Protein AF-A0A7C2EK58-F1 (afdb_monomer_lite)

Foldseek 3Di:
DDDDDDDDDDPPDPPDDDDDDDDPVVVVVLVVVCVVVVHDSVVVVVLCVVCVVVPNNPPPPCDPCNVCVVVVPVDDDDDPCCVVCVVVVVVVVVVVVD

pLDDT: mean 80.43, std 18.01, range [37.06, 97.75]

Radius of gyration: 25.37 Å; chains: 1; bounding box: 85×22×55 Å

Structure (mmCIF, N/CA/C/O backbone):
data_AF-A0A7C2EK58-F1
#
_entry.id   AF-A0A7C2EK58-F1
#
loop_
_atom_site.group_PDB
_atom_site.id
_atom_site.type_symbol
_atom_site.label_atom_id
_atom_site.label_alt_id
_atom_site.label_comp_id
_atom_site.label_asym_id
_atom_site.label_entity_id
_atom_site.label_seq_id
_atom_site.pdbx_PDB_ins_code
_atom_site.Cartn_x
_atom_site.Cartn_y
_atom_site.Cartn_z
_atom_site.occupancy
_atom_site.B_iso_or_equiv
_atom_site.auth_seq_id
_atom_site.auth_comp_id
_atom_site.auth_asym_id
_atom_site.auth_atom_id
_atom_site.pdbx_PDB_model_num
ATOM 1 N N . MET A 1 1 ? -54.894 -8.590 5.892 1.00 37.06 1 MET A N 1
ATOM 2 C CA . MET A 1 1 ? -54.750 -9.203 4.550 1.00 37.06 1 MET A CA 1
ATOM 3 C C . MET A 1 1 ? -53.752 -8.373 3.754 1.00 37.06 1 MET A C 1
ATOM 5 O O . MET A 1 1 ? -53.664 -7.180 3.992 1.00 37.06 1 MET A O 1
ATOM 9 N N . ARG A 1 2 ? -52.934 -9.049 2.942 1.00 43.94 2 ARG A N 1
ATOM 10 C CA . ARG A 1 2 ? -51.689 -8.590 2.301 1.00 43.94 2 ARG A CA 1
ATOM 11 C C . ARG A 1 2 ? -51.800 -7.286 1.499 1.00 43.94 2 ARG A C 1
ATOM 13 O O . ARG A 1 2 ? -52.706 -7.176 0.687 1.00 43.94 2 ARG A O 1
ATOM 20 N N . SER A 1 3 ? -50.746 -6.473 1.598 1.00 41.81 3 SER A N 1
ATOM 21 C CA . SER A 1 3 ? -50.158 -5.749 0.462 1.00 41.81 3 SER A CA 1
ATOM 22 C C . SER A 1 3 ? -48.624 -5.840 0.554 1.00 41.81 3 SER A C 1
ATOM 24 O O . SER A 1 3 ? -48.061 -5.373 1.544 1.00 41.81 3 SER A O 1
ATOM 26 N N . PRO A 1 4 ? -47.951 -6.490 -0.413 1.00 59.00 4 PRO A N 1
ATOM 27 C CA . PRO A 1 4 ? -46.511 -6.424 -0.633 1.00 59.00 4 PRO A CA 1
ATOM 28 C C . PRO A 1 4 ? -46.178 -5.304 -1.633 1.00 59.00 4 PRO A C 1
ATOM 30 O O . PRO A 1 4 ? -46.971 -5.017 -2.527 1.00 59.00 4 PRO A O 1
ATOM 33 N N . GLY A 1 5 ? -44.995 -4.705 -1.511 1.00 43.22 5 GLY A N 1
ATOM 34 C CA . GLY A 1 5 ? -44.535 -3.661 -2.426 1.00 43.22 5 GLY A CA 1
ATOM 35 C C . GLY A 1 5 ? -43.125 -3.191 -2.096 1.00 43.22 5 GLY A C 1
ATOM 36 O O . GLY A 1 5 ? -42.947 -2.122 -1.530 1.00 43.22 5 GLY A O 1
ATOM 37 N N . LEU A 1 6 ? -42.155 -4.047 -2.427 1.00 51.75 6 LEU A N 1
ATOM 38 C CA . LEU A 1 6 ? -40.777 -3.702 -2.805 1.00 51.75 6 LEU A CA 1
ATOM 39 C C . LEU A 1 6 ? -40.853 -2.499 -3.779 1.00 51.75 6 LEU A C 1
ATOM 41 O O . LEU A 1 6 ? -41.713 -2.516 -4.653 1.00 51.75 6 LEU A O 1
ATOM 45 N N . THR A 1 7 ? -40.099 -1.415 -3.647 1.00 52.81 7 THR A N 1
ATOM 46 C CA . THR A 1 7 ? -38.656 -1.315 -3.897 1.00 52.81 7 THR A CA 1
ATOM 47 C C . THR A 1 7 ? -38.212 0.123 -3.631 1.00 52.81 7 THR A C 1
ATOM 49 O O . THR A 1 7 ? -38.965 1.046 -3.925 1.00 52.81 7 THR A O 1
ATOM 52 N N . ASP A 1 8 ? -36.940 0.237 -3.257 1.00 49.75 8 ASP A N 1
ATOM 53 C CA . ASP A 1 8 ? -36.059 1.379 -3.523 1.00 49.75 8 ASP A CA 1
ATOM 54 C C . ASP A 1 8 ? -36.199 2.575 -2.580 1.00 49.75 8 ASP A C 1
ATOM 56 O O . ASP A 1 8 ? -37.022 3.445 -2.801 1.00 49.75 8 ASP A O 1
ATOM 60 N N . ASP A 1 9 ? -35.403 2.555 -1.506 1.00 44.03 9 ASP A N 1
ATOM 61 C CA . ASP A 1 9 ? -34.868 3.735 -0.810 1.00 44.03 9 ASP A CA 1
ATOM 62 C C . ASP A 1 9 ? -34.001 3.237 0.360 1.00 44.03 9 ASP A C 1
ATOM 64 O O . ASP A 1 9 ? -34.489 3.021 1.472 1.00 44.03 9 ASP A O 1
ATOM 68 N N . GLY A 1 10 ? -32.705 2.980 0.138 1.00 43.44 10 GLY A N 1
ATOM 69 C CA . GLY A 1 10 ? -31.845 2.664 1.286 1.00 43.44 10 GLY A CA 1
ATOM 70 C C . GLY A 1 10 ? -30.463 2.074 1.057 1.00 43.44 10 GLY A C 1
ATOM 71 O O . GLY A 1 10 ? -29.798 1.783 2.046 1.00 43.44 10 GLY A O 1
ATOM 72 N N . GLU A 1 11 ? -29.965 1.933 -0.173 1.00 40.97 11 GLU A N 1
ATOM 73 C CA . GLU A 1 11 ? -28.552 1.571 -0.401 1.00 40.97 11 GLU A CA 1
ATOM 74 C C . GLU A 1 11 ? -27.611 2.782 -0.205 1.00 40.97 11 GLU A C 1
ATOM 76 O O . GLU A 1 11 ? -26.601 2.970 -0.879 1.00 40.97 11 GLU A O 1
ATOM 81 N N . ALA A 1 12 ? -27.940 3.639 0.762 1.00 47.38 12 ALA A N 1
ATOM 82 C CA . ALA A 1 12 ? -27.021 4.618 1.298 1.00 47.38 12 ALA A CA 1
ATOM 83 C C . ALA A 1 12 ? -25.992 3.873 2.157 1.00 47.38 12 ALA A C 1
ATOM 85 O O . ALA A 1 12 ? -26.267 3.538 3.303 1.00 47.38 12 ALA A O 1
ATOM 86 N N . SER A 1 13 ? -24.806 3.613 1.597 1.00 50.62 13 SER A N 1
ATOM 87 C CA . SER A 1 13 ? -23.530 3.556 2.329 1.00 50.62 13 SER A CA 1
ATOM 88 C C . SER A 1 13 ? -23.630 2.987 3.760 1.00 50.62 13 SER A C 1
ATOM 90 O O . SER A 1 13 ? -23.416 3.704 4.744 1.00 50.62 13 SER A O 1
ATOM 92 N N . MET A 1 14 ? -23.932 1.698 3.916 1.00 56.84 14 MET A N 1
ATOM 93 C CA . MET A 1 14 ? -23.881 1.069 5.238 1.00 56.84 14 MET A CA 1
ATOM 94 C C . MET A 1 14 ? -22.418 0.836 5.621 1.00 56.84 14 MET A C 1
ATOM 96 O O . MET A 1 14 ? -21.831 -0.207 5.337 1.00 56.84 14 MET A O 1
ATOM 100 N N . ALA A 1 15 ? -21.808 1.833 6.263 1.00 70.38 15 ALA A N 1
ATOM 101 C CA . ALA A 1 15 ? -20.513 1.673 6.906 1.00 70.38 15 ALA A CA 1
ATOM 102 C C . ALA A 1 15 ? -20.663 0.661 8.055 1.00 70.38 15 ALA A C 1
ATOM 104 O O . ALA A 1 15 ? -21.142 0.991 9.139 1.00 70.38 15 ALA A O 1
ATOM 105 N N . ALA A 1 16 ? -20.280 -0.592 7.808 1.00 85.00 16 ALA A N 1
ATOM 106 C CA . ALA A 1 16 ? -20.289 -1.631 8.826 1.00 85.00 16 ALA A CA 1
ATOM 107 C C . ALA A 1 16 ? -19.158 -1.392 9.840 1.00 85.00 16 ALA A C 1
ATOM 109 O O . ALA A 1 16 ? -18.002 -1.168 9.471 1.00 85.00 16 ALA A O 1
ATOM 110 N N . GLN A 1 17 ? -19.483 -1.457 11.133 1.00 89.12 17 GLN A N 1
ATOM 111 C CA . GLN A 1 17 ? -18.502 -1.347 12.209 1.00 89.12 17 GLN A CA 1
ATOM 112 C C . GLN A 1 17 ? -18.077 -2.737 12.684 1.00 89.12 17 GLN A C 1
ATOM 114 O O . GLN A 1 17 ? -18.908 -3.570 13.036 1.00 89.12 17 GLN A O 1
ATOM 119 N N . ILE A 1 18 ? -16.764 -2.959 12.753 1.00 89.00 18 ILE A N 1
ATOM 120 C CA . ILE A 1 18 ? -16.170 -4.192 13.273 1.00 89.00 18 ILE A CA 1
ATOM 121 C C . ILE A 1 18 ? -15.303 -3.839 14.485 1.00 89.00 18 ILE A C 1
ATOM 123 O O . ILE A 1 18 ? -14.459 -2.945 14.417 1.00 89.00 18 ILE A O 1
ATOM 127 N N . SER A 1 19 ? -15.496 -4.561 15.590 1.00 92.19 19 SER A N 1
ATOM 128 C CA . SER A 1 19 ? -14.679 -4.451 16.803 1.00 92.19 19 SER A CA 1
ATOM 129 C C . SER A 1 19 ? -13.774 -5.675 16.926 1.00 92.19 19 SER A C 1
ATOM 131 O O . SER A 1 19 ? -14.257 -6.802 16.995 1.00 92.19 19 SER A O 1
ATOM 133 N N . LEU A 1 20 ? -12.459 -5.459 16.972 1.00 90.19 20 LEU A N 1
ATOM 134 C CA . LEU A 1 20 ? -11.451 -6.521 17.005 1.00 90.19 20 LEU A CA 1
ATOM 135 C C . LEU A 1 20 ? -10.660 -6.451 18.311 1.00 90.19 20 LEU A C 1
ATOM 137 O O . LEU A 1 20 ? -10.138 -5.395 18.672 1.00 90.19 20 LEU A O 1
ATOM 141 N N . ARG A 1 21 ? -10.520 -7.585 19.003 1.00 94.94 21 ARG A N 1
ATOM 142 C CA . ARG A 1 21 ? -9.560 -7.711 20.106 1.00 94.94 21 ARG A CA 1
ATOM 143 C C . ARG A 1 21 ? -8.199 -8.070 19.525 1.00 94.94 21 ARG A C 1
ATOM 145 O O . ARG A 1 21 ? -8.061 -9.092 18.862 1.00 94.94 21 ARG A O 1
ATOM 152 N N . LEU A 1 22 ? -7.203 -7.227 19.779 1.00 94.88 22 LEU A N 1
ATOM 153 C CA . LEU A 1 22 ? -5.833 -7.442 19.321 1.00 94.88 22 LEU A CA 1
ATOM 154 C C . LEU A 1 22 ? -4.946 -7.834 20.507 1.00 94.88 22 LEU A C 1
ATOM 156 O O . LEU A 1 22 ? -5.027 -7.184 21.549 1.00 94.88 22 LEU A O 1
ATOM 160 N N . PRO A 1 23 ? -4.068 -8.841 20.357 1.00 97.69 23 PRO A N 1
ATOM 161 C CA . PRO A 1 23 ? -2.995 -9.072 21.313 1.00 97.69 23 PRO A CA 1
ATOM 162 C C . PRO A 1 23 ? -2.104 -7.829 21.439 1.00 97.69 23 PRO A C 1
ATOM 164 O O . PR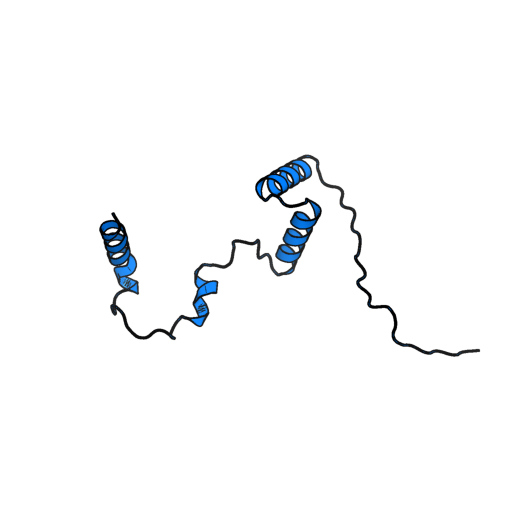O A 1 23 ? -1.787 -7.187 20.432 1.00 97.69 23 PRO A O 1
ATOM 167 N N . GLU A 1 24 ? -1.639 -7.528 22.652 1.00 97.06 24 GLU A N 1
ATOM 168 C CA . GLU A 1 24 ? -0.807 -6.348 22.942 1.00 97.06 24 GLU A CA 1
ATOM 169 C C . GLU A 1 24 ? 0.408 -6.195 21.996 1.00 97.06 24 GLU A C 1
ATOM 171 O O . GLU A 1 24 ? 0.631 -5.097 21.469 1.00 97.06 24 GLU A O 1
ATOM 176 N N . PRO A 1 25 ? 1.158 -7.270 21.655 1.00 97.44 25 PRO A N 1
ATOM 177 C CA . PRO A 1 25 ? 2.276 -7.157 20.718 1.00 97.44 25 PRO A CA 1
ATOM 178 C C . PRO A 1 25 ? 1.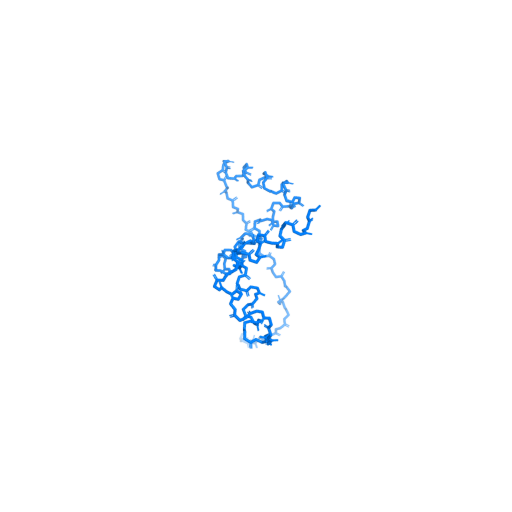854 -6.687 19.319 1.00 97.44 25 PRO A C 1
ATOM 180 O O . PRO A 1 25 ? 2.587 -5.945 18.659 1.00 97.44 25 PRO A O 1
ATOM 183 N N . LEU A 1 26 ? 0.669 -7.097 18.857 1.00 96.00 26 LEU A N 1
ATOM 184 C CA . LEU A 1 26 ? 0.148 -6.726 17.544 1.00 96.00 26 LEU A CA 1
ATOM 185 C C . LEU A 1 26 ? -0.328 -5.271 17.532 1.00 96.00 26 LEU A C 1
ATOM 187 O O . LEU A 1 26 ? -0.024 -4.538 16.590 1.00 96.00 26 LEU A O 1
ATOM 191 N N . LEU A 1 27 ? -0.993 -4.825 18.602 1.00 96.50 27 LEU A N 1
ATOM 192 C CA . LEU A 1 27 ? -1.400 -3.429 18.760 1.00 96.50 27 LEU A CA 1
ATOM 193 C C . LEU A 1 27 ? -0.187 -2.487 18.750 1.00 96.50 27 LEU A C 1
ATOM 195 O O . LEU A 1 27 ? -0.202 -1.455 18.073 1.00 96.50 27 LEU A O 1
ATOM 199 N N . LYS A 1 28 ? 0.899 -2.863 19.439 1.00 97.75 28 LYS A N 1
ATOM 200 C CA . LYS A 1 28 ? 2.151 -2.094 19.447 1.00 97.75 28 LYS A CA 1
ATOM 201 C C . LYS A 1 28 ? 2.740 -1.944 18.042 1.00 97.75 28 LYS A C 1
ATOM 203 O O . LYS A 1 28 ? 3.084 -0.829 17.646 1.00 97.75 28 LYS A O 1
ATOM 208 N N . ARG A 1 29 ? 2.808 -3.038 17.274 1.00 97.12 29 ARG A N 1
ATOM 209 C CA . ARG A 1 29 ? 3.294 -3.025 15.882 1.00 97.12 29 ARG A CA 1
ATOM 210 C C . ARG A 1 29 ? 2.410 -2.171 14.973 1.00 97.12 29 ARG A C 1
ATOM 212 O O . ARG A 1 29 ? 2.934 -1.364 14.210 1.00 97.12 29 ARG A O 1
ATOM 219 N N . LEU A 1 30 ? 1.086 -2.288 15.099 1.00 96.00 30 LEU A N 1
ATOM 220 C CA . LEU A 1 30 ? 0.134 -1.476 14.338 1.00 96.00 30 LEU A CA 1
ATOM 221 C C . LEU A 1 30 ? 0.347 0.023 14.591 1.00 96.00 30 LEU A C 1
ATOM 223 O O . LEU A 1 30 ? 0.402 0.812 13.650 1.00 96.00 30 LEU A O 1
ATOM 227 N N . ASN A 1 31 ? 0.518 0.419 15.856 1.00 96.69 31 ASN A N 1
ATOM 228 C CA . ASN A 1 31 ? 0.754 1.814 16.230 1.00 96.69 31 ASN A CA 1
ATOM 229 C C . ASN A 1 31 ? 2.072 2.358 15.657 1.00 96.69 31 ASN A C 1
ATOM 231 O O . ASN A 1 31 ? 2.125 3.510 15.226 1.00 96.69 31 ASN A O 1
ATOM 235 N N . GLN A 1 32 ? 3.134 1.548 15.655 1.00 97.44 32 GLN A N 1
ATOM 236 C CA . GLN A 1 32 ? 4.432 1.930 15.092 1.00 97.44 32 GLN A CA 1
ATOM 237 C C . GLN A 1 32 ? 4.348 2.146 13.578 1.00 97.44 32 GLN A C 1
ATOM 239 O O . GLN A 1 32 ? 4.785 3.187 13.088 1.00 97.44 32 GLN A O 1
ATOM 244 N N . GLU A 1 33 ? 3.735 1.214 12.847 1.00 96.25 33 GLU A N 1
ATOM 245 C CA . GLU A 1 33 ? 3.568 1.330 11.394 1.00 96.25 33 GLU A CA 1
ATOM 246 C C . GLU A 1 33 ? 2.658 2.501 11.007 1.00 96.25 33 GLU A C 1
ATOM 248 O O . GLU A 1 33 ? 2.991 3.264 10.100 1.00 96.25 33 GLU A O 1
ATOM 253 N N . ALA A 1 34 ? 1.562 2.714 11.741 1.00 95.81 34 ALA A N 1
ATOM 254 C CA . ALA A 1 34 ? 0.676 3.857 11.536 1.00 95.81 34 ALA A CA 1
ATOM 255 C C . ALA A 1 34 ? 1.429 5.191 11.686 1.00 95.81 34 ALA A C 1
ATOM 257 O O . ALA A 1 34 ? 1.321 6.066 10.827 1.00 95.81 34 ALA A O 1
ATOM 258 N N . ARG A 1 35 ? 2.269 5.326 12.725 1.00 96.00 35 ARG A N 1
ATOM 259 C CA . ARG A 1 35 ? 3.119 6.514 12.928 1.00 96.00 35 ARG A CA 1
ATOM 260 C C . ARG A 1 35 ? 4.142 6.684 11.811 1.00 96.00 35 ARG A C 1
ATOM 262 O O . ARG A 1 35 ? 4.256 7.777 11.264 1.00 96.00 35 ARG A O 1
ATOM 269 N N . ARG A 1 36 ? 4.856 5.613 11.453 1.00 94.56 36 ARG A N 1
ATOM 270 C CA . ARG A 1 36 ? 5.874 5.626 10.392 1.00 94.56 36 ARG A CA 1
ATOM 271 C C . ARG A 1 36 ? 5.293 6.086 9.054 1.00 94.56 36 ARG A C 1
ATOM 273 O O . ARG A 1 36 ? 5.936 6.852 8.345 1.00 94.56 36 ARG A O 1
ATOM 280 N N . ARG A 1 37 ? 4.076 5.642 8.731 1.00 90.75 37 ARG A N 1
ATOM 281 C CA . ARG A 1 37 ? 3.371 5.967 7.481 1.00 90.75 37 ARG A CA 1
ATOM 282 C C . ARG A 1 37 ? 2.515 7.236 7.569 1.00 90.75 37 ARG A C 1
ATOM 284 O O . ARG A 1 37 ? 1.947 7.634 6.562 1.00 90.75 37 ARG A O 1
ATOM 291 N N . ARG A 1 38 ? 2.422 7.866 8.750 1.00 94.50 38 ARG A N 1
ATOM 292 C CA . ARG A 1 38 ? 1.532 9.007 9.046 1.00 94.50 38 ARG A CA 1
ATOM 293 C C . ARG A 1 38 ? 0.058 8.730 8.710 1.00 94.50 38 ARG A C 1
ATOM 295 O O . ARG A 1 38 ? -0.659 9.617 8.260 1.00 94.50 38 ARG A O 1
ATOM 302 N N . LEU A 1 39 ? -0.394 7.501 8.954 1.00 93.38 39 LEU A N 1
ATOM 303 C CA . LEU A 1 39 ? -1.771 7.057 8.728 1.00 93.38 39 LEU A CA 1
ATOM 304 C C . LEU A 1 39 ? -2.512 6.852 10.050 1.00 93.38 39 LEU A C 1
ATOM 306 O O . LEU A 1 39 ? -1.911 6.551 11.084 1.00 93.38 39 LEU A O 1
ATOM 310 N N . ARG A 1 40 ? -3.844 6.961 10.021 1.00 95.94 40 ARG A N 1
ATOM 311 C CA . ARG A 1 40 ? -4.674 6.532 11.153 1.00 95.94 40 ARG A CA 1
ATOM 312 C C . ARG A 1 40 ? -4.688 5.007 11.221 1.00 95.94 40 ARG A C 1
ATOM 314 O O . ARG A 1 40 ? -4.602 4.319 10.208 1.00 95.94 40 ARG A O 1
ATOM 321 N N . ARG A 1 41 ? -4.862 4.469 12.430 1.00 94.25 41 ARG A N 1
ATOM 322 C CA . ARG A 1 41 ? -4.935 3.015 12.663 1.00 94.25 41 ARG A CA 1
ATOM 323 C C . ARG A 1 41 ? -6.050 2.363 11.849 1.00 94.25 41 ARG A C 1
ATOM 325 O O . ARG A 1 41 ? -5.816 1.333 11.238 1.00 94.25 41 ARG A O 1
ATOM 332 N N . SER A 1 42 ? -7.228 2.986 11.813 1.00 93.19 42 SER A N 1
ATOM 333 C CA . SER A 1 42 ? -8.373 2.519 11.024 1.00 93.19 42 SER A CA 1
ATOM 334 C C . SER A 1 42 ? -8.057 2.443 9.535 1.00 93.19 42 SER A C 1
ATOM 336 O O . SER A 1 42 ? -8.447 1.483 8.885 1.00 93.19 42 SER A O 1
ATOM 338 N N . ASP A 1 43 ? -7.323 3.423 9.008 1.00 93.75 43 ASP A N 1
ATOM 339 C CA . ASP A 1 43 ? -6.995 3.478 7.584 1.00 93.75 43 ASP A CA 1
ATOM 340 C C . ASP A 1 43 ? -5.954 2.423 7.228 1.00 93.75 43 ASP A C 1
ATOM 342 O O . ASP A 1 43 ? -6.108 1.725 6.234 1.00 93.75 43 ASP A O 1
ATOM 346 N N . LEU A 1 44 ? -4.952 2.231 8.090 1.00 94.38 44 LEU A N 1
ATOM 347 C CA . LEU A 1 44 ? -3.973 1.162 7.922 1.00 94.38 44 LEU A CA 1
ATOM 348 C C . LEU A 1 44 ? -4.618 -0.230 8.008 1.00 94.38 44 LEU A C 1
ATOM 350 O O . LEU A 1 44 ? -4.283 -1.103 7.214 1.00 94.38 44 LEU A O 1
ATOM 354 N N . VAL A 1 45 ? -5.548 -0.441 8.947 1.00 94.06 45 VAL A N 1
ATOM 355 C CA . VAL A 1 45 ? -6.289 -1.709 9.068 1.00 94.06 45 VAL A CA 1
ATOM 356 C C . VAL A 1 45 ? -7.165 -1.945 7.840 1.00 94.06 45 VAL A C 1
ATOM 358 O O . VAL A 1 45 ? -7.164 -3.055 7.318 1.00 94.06 45 VAL A O 1
ATOM 361 N N . ARG A 1 46 ? -7.867 -0.916 7.351 1.00 91.75 46 ARG A N 1
ATOM 362 C CA . ARG A 1 46 ? -8.704 -1.018 6.150 1.00 91.75 46 ARG A CA 1
ATOM 363 C C . ARG A 1 46 ? -7.875 -1.363 4.914 1.00 91.75 46 ARG A C 1
ATOM 365 O O . ARG A 1 46 ? -8.177 -2.352 4.266 1.00 91.75 46 ARG A O 1
ATOM 372 N N . GLN A 1 47 ? -6.784 -0.636 4.669 1.00 90.94 47 GLN A N 1
ATOM 373 C CA . GLN A 1 47 ? -5.876 -0.912 3.548 1.00 90.94 47 GLN A CA 1
ATOM 374 C C . GLN A 1 47 ? -5.285 -2.322 3.618 1.00 90.94 47 GLN A C 1
ATOM 376 O O . GLN A 1 47 ? -5.161 -2.996 2.602 1.00 90.94 47 GLN A O 1
ATOM 381 N N . ALA A 1 48 ? -4.903 -2.780 4.814 1.00 90.12 48 ALA A N 1
ATOM 382 C CA . ALA A 1 48 ? -4.386 -4.132 4.990 1.00 90.12 48 ALA A CA 1
ATOM 383 C C . ALA A 1 48 ? -5.457 -5.195 4.704 1.00 90.12 48 ALA A C 1
ATOM 385 O O . ALA A 1 48 ? -5.137 -6.233 4.132 1.00 90.12 48 ALA A O 1
ATOM 386 N N . LEU A 1 49 ? -6.709 -4.937 5.094 1.00 91.69 49 LEU A N 1
ATOM 387 C CA . LEU A 1 49 ? -7.830 -5.835 4.841 1.00 91.69 49 LEU A CA 1
ATOM 388 C C . LEU A 1 49 ? -8.181 -5.888 3.349 1.00 91.69 49 LEU A C 1
ATOM 390 O O . LEU A 1 49 ? -8.295 -6.984 2.816 1.00 91.69 49 LEU A O 1
ATOM 394 N N . GLU A 1 50 ? -8.278 -4.737 2.680 1.00 89.50 50 GLU A N 1
ATOM 395 C CA . GLU A 1 50 ? -8.469 -4.634 1.223 1.00 89.50 50 GLU A CA 1
ATOM 396 C C . GLU A 1 50 ? -7.362 -5.398 0.486 1.00 89.50 50 GLU A C 1
ATOM 398 O O . GLU A 1 50 ? -7.638 -6.342 -0.246 1.00 89.50 50 GLU A O 1
ATOM 403 N N . ALA A 1 51 ? -6.095 -5.106 0.798 1.00 84.81 51 ALA A N 1
ATOM 404 C CA . ALA A 1 51 ? -4.944 -5.787 0.208 1.00 84.81 51 ALA A CA 1
ATOM 405 C C . ALA A 1 51 ? -4.952 -7.308 0.427 1.00 84.81 51 ALA A C 1
ATOM 407 O O . ALA A 1 51 ? -4.524 -8.065 -0.445 1.00 84.81 51 ALA A O 1
ATOM 408 N N . PHE A 1 52 ? -5.389 -7.765 1.603 1.00 85.38 52 PHE A N 1
ATOM 409 C CA . PHE A 1 52 ? -5.487 -9.188 1.912 1.00 85.38 52 PHE A CA 1
ATOM 410 C C . PHE A 1 52 ? -6.605 -9.864 1.109 1.00 85.38 52 PHE A C 1
ATOM 412 O O . PHE A 1 52 ? -6.380 -10.935 0.547 1.00 85.38 52 PHE A O 1
ATOM 419 N N . LEU A 1 53 ? -7.779 -9.231 1.029 1.00 84.62 53 LEU A N 1
ATOM 420 C CA . LEU A 1 53 ? -8.949 -9.752 0.319 1.00 84.62 53 LEU A CA 1
ATOM 421 C C . LEU A 1 53 ? -8.782 -9.718 -1.206 1.00 84.62 53 LEU A C 1
ATOM 423 O O . LEU A 1 53 ? -9.201 -10.659 -1.874 1.00 84.62 53 LEU A O 1
ATOM 427 N N . ASP A 1 54 ? -8.069 -8.729 -1.744 1.00 81.06 54 ASP A N 1
ATOM 428 C CA . ASP A 1 54 ? -7.746 -8.603 -3.175 1.00 81.06 54 ASP A CA 1
ATOM 429 C C . ASP A 1 54 ? -6.644 -9.581 -3.644 1.00 81.06 54 ASP A C 1
ATOM 431 O O . ASP A 1 54 ? -6.023 -9.401 -4.695 1.00 81.06 54 ASP A O 1
ATOM 435 N N . GLY A 1 55 ? -6.372 -10.635 -2.866 1.00 67.19 55 GLY A N 1
ATOM 436 C CA . GLY A 1 55 ? -5.406 -11.684 -3.203 1.00 67.19 55 GLY A CA 1
ATOM 437 C C . GLY A 1 55 ? -3.997 -11.462 -2.650 1.00 67.19 55 GLY A C 1
ATOM 438 O O . GLY A 1 55 ? -3.038 -12.027 -3.174 1.00 67.19 55 GLY A O 1
ATOM 439 N N . GLY A 1 56 ? -3.842 -10.660 -1.593 1.00 53.12 56 GLY A N 1
ATOM 440 C CA . GLY A 1 56 ? -2.565 -10.488 -0.895 1.00 53.12 56 GLY A CA 1
ATOM 441 C C . GLY A 1 56 ? -1.617 -9.467 -1.527 1.00 53.12 56 GLY A C 1
ATOM 442 O O . GLY A 1 56 ? -0.413 -9.509 -1.260 1.00 53.12 56 GLY A O 1
ATOM 443 N N . ARG A 1 57 ? -2.129 -8.524 -2.329 1.00 52.88 57 ARG A N 1
ATOM 444 C CA . ARG A 1 57 ? -1.348 -7.388 -2.845 1.00 52.88 57 ARG A CA 1
ATOM 445 C C . ARG A 1 57 ? -1.089 -6.376 -1.733 1.00 52.88 57 ARG A C 1
ATOM 447 O O . ARG A 1 57 ? -1.645 -5.283 -1.704 1.00 52.88 57 ARG A O 1
ATOM 454 N N . ILE A 1 58 ? -0.206 -6.723 -0.797 1.00 51.91 58 ILE A N 1
ATOM 455 C CA . ILE A 1 58 ? 0.402 -5.725 0.084 1.00 51.91 58 ILE A CA 1
ATOM 456 C C . ILE A 1 58 ? 1.071 -4.698 -0.833 1.00 51.91 58 ILE A C 1
ATOM 458 O O . ILE A 1 58 ? 1.955 -5.060 -1.617 1.00 51.91 58 ILE A O 1
ATOM 462 N N . LEU A 1 59 ? 0.619 -3.443 -0.737 1.00 48.59 59 LEU A N 1
ATOM 463 C CA . LEU A 1 59 ? 1.192 -2.260 -1.384 1.00 48.59 59 LEU A CA 1
ATOM 464 C C . LEU A 1 59 ? 2.728 -2.360 -1.363 1.00 48.59 59 LEU A C 1
ATOM 466 O O . LEU A 1 59 ? 3.350 -2.207 -0.309 1.00 48.59 59 LEU A O 1
ATOM 470 N N . GLY A 1 60 ? 3.317 -2.696 -2.517 1.00 52.12 60 GLY A N 1
ATOM 471 C CA . GLY A 1 60 ? 4.745 -3.011 -2.667 1.00 52.12 60 GLY A CA 1
ATOM 472 C C . GLY A 1 60 ? 5.082 -4.314 -3.410 1.00 52.12 60 GLY A C 1
ATOM 473 O O . GLY A 1 60 ? 6.264 -4.582 -3.604 1.00 52.12 60 GLY A O 1
ATOM 474 N N . THR A 1 61 ? 4.095 -5.112 -3.834 1.00 52.31 61 THR A N 1
ATOM 475 C CA . THR A 1 61 ? 4.313 -6.419 -4.498 1.00 52.31 61 THR A CA 1
ATOM 476 C C . THR A 1 61 ? 3.922 -6.487 -5.975 1.00 52.31 61 THR A C 1
ATOM 478 O O . THR A 1 61 ? 3.951 -7.578 -6.541 1.00 52.31 61 THR A O 1
ATOM 481 N N . ASP A 1 62 ? 3.641 -5.366 -6.645 1.00 58.38 62 ASP A N 1
ATOM 482 C CA . ASP A 1 62 ? 3.675 -5.390 -8.110 1.00 58.38 62 ASP A CA 1
ATOM 483 C C . ASP A 1 62 ? 5.125 -5.621 -8.518 1.00 58.38 62 ASP A C 1
ATOM 485 O O . ASP A 1 62 ? 6.002 -4.771 -8.292 1.00 58.38 62 ASP A O 1
ATOM 489 N N . ARG A 1 63 ? 5.405 -6.799 -9.087 1.00 69.31 63 ARG A N 1
ATOM 490 C CA . ARG A 1 63 ? 6.739 -7.071 -9.612 1.00 69.31 63 ARG A CA 1
ATOM 491 C C . ARG A 1 63 ? 7.016 -5.966 -10.631 1.00 69.31 63 ARG A C 1
ATOM 493 O O . ARG A 1 63 ? 6.110 -5.597 -11.375 1.00 69.31 63 ARG A O 1
ATOM 500 N N . PRO A 1 64 ? 8.238 -5.415 -10.710 1.00 76.00 64 PRO A N 1
ATOM 501 C CA . PRO A 1 64 ? 8.564 -4.418 -11.729 1.00 76.00 64 PRO A CA 1
ATOM 502 C C . PRO A 1 64 ? 8.119 -4.840 -13.139 1.00 76.00 64 PRO A C 1
ATOM 504 O O . PRO A 1 64 ? 7.681 -3.994 -13.906 1.00 76.00 64 PRO A O 1
ATOM 507 N N . TYR A 1 65 ? 8.137 -6.149 -13.416 1.00 81.69 65 TYR A N 1
ATOM 508 C CA . TYR A 1 65 ? 7.566 -6.765 -14.611 1.00 81.69 65 TYR A CA 1
ATOM 509 C C . TYR A 1 65 ? 6.074 -6.463 -14.830 1.00 81.69 65 TYR A C 1
ATOM 511 O O . TYR A 1 65 ? 5.696 -6.079 -15.930 1.00 81.69 65 TYR A O 1
ATOM 519 N N . ASP A 1 66 ? 5.230 -6.596 -13.803 1.00 82.94 66 ASP A N 1
ATOM 520 C CA . ASP A 1 66 ? 3.777 -6.416 -13.919 1.00 82.94 66 ASP A CA 1
ATOM 521 C C . ASP A 1 66 ? 3.419 -4.993 -14.366 1.00 82.94 66 ASP A C 1
ATOM 523 O O . ASP A 1 66 ? 2.478 -4.805 -15.131 1.00 82.94 66 ASP A O 1
ATOM 527 N N . ARG A 1 67 ? 4.224 -4.002 -13.960 1.00 82.25 67 ARG A N 1
ATOM 528 C CA . ARG A 1 67 ? 4.059 -2.592 -14.348 1.00 82.25 67 ARG A CA 1
ATOM 529 C C . ARG A 1 67 ? 4.414 -2.288 -15.801 1.00 82.25 67 ARG A C 1
ATOM 531 O O . ARG A 1 67 ? 4.015 -1.241 -16.290 1.00 82.25 67 ARG A O 1
ATOM 538 N N . VAL A 1 68 ? 5.201 -3.140 -16.454 1.00 85.44 68 VAL A N 1
ATOM 539 C CA . VAL A 1 68 ? 5.704 -2.905 -17.821 1.00 85.44 68 VAL A CA 1
ATOM 540 C C . VAL A 1 68 ? 5.294 -4.009 -18.792 1.00 85.44 68 VAL A C 1
ATOM 542 O O . VAL A 1 68 ? 5.769 -4.048 -19.926 1.00 85.44 68 VAL A O 1
ATOM 545 N N . ARG A 1 69 ? 4.435 -4.938 -18.357 1.00 87.06 69 ARG A N 1
ATOM 546 C CA . ARG A 1 69 ? 4.029 -6.113 -19.136 1.00 87.06 69 ARG A CA 1
ATOM 547 C C . ARG A 1 69 ? 3.402 -5.728 -20.473 1.00 87.06 69 ARG A C 1
ATOM 549 O O . ARG A 1 69 ? 3.617 -6.408 -21.468 1.00 87.06 69 ARG A O 1
ATOM 556 N N . ASP A 1 70 ? 2.627 -4.656 -20.493 1.00 88.81 70 ASP A N 1
ATOM 557 C CA . ASP A 1 70 ? 1.975 -4.120 -21.682 1.00 88.81 70 ASP A CA 1
ATOM 558 C C . ASP A 1 70 ? 2.955 -3.474 -22.674 1.00 88.81 70 ASP A C 1
ATOM 560 O O . ASP A 1 70 ? 2.628 -3.379 -23.856 1.00 88.81 70 ASP A O 1
ATOM 564 N N . LEU A 1 71 ? 4.156 -3.088 -22.228 1.00 87.19 71 LEU A N 1
ATOM 565 C CA . LEU A 1 71 ? 5.225 -2.544 -23.073 1.00 87.19 71 LEU A CA 1
ATOM 566 C C . LEU A 1 71 ? 6.041 -3.632 -23.785 1.00 87.19 71 LEU A C 1
ATOM 568 O O . LEU A 1 71 ? 6.682 -3.358 -24.804 1.00 87.19 71 LEU A O 1
ATOM 572 N N . VAL A 1 72 ? 6.022 -4.866 -23.273 1.00 85.38 72 VAL A N 1
ATOM 573 C CA . VAL A 1 72 ? 6.752 -5.999 -23.857 1.00 85.38 72 VAL A CA 1
ATOM 574 C C . VAL A 1 72 ? 6.244 -6.252 -25.279 1.00 85.38 72 VAL A C 1
ATOM 576 O O . VAL A 1 72 ? 5.062 -6.506 -25.495 1.00 85.38 72 VAL A O 1
ATOM 579 N N . GLY A 1 73 ? 7.144 -6.166 -26.262 1.00 81.56 73 GLY A N 1
ATOM 580 C CA . GLY A 1 73 ? 6.824 -6.366 -27.680 1.00 81.56 73 GLY A CA 1
ATOM 581 C C . GLY A 1 73 ? 6.197 -5.161 -28.392 1.00 81.56 73 GLY A C 1
ATOM 582 O O . GLY A 1 73 ? 5.942 -5.251 -29.589 1.00 81.56 73 GLY A O 1
ATOM 583 N N . ARG A 1 74 ? 5.968 -4.030 -27.705 1.00 86.06 74 ARG A N 1
ATOM 584 C CA . ARG A 1 74 ? 5.491 -2.781 -28.339 1.00 86.06 74 ARG A CA 1
ATOM 585 C C . ARG A 1 74 ? 6.609 -1.834 -28.758 1.00 86.06 74 ARG A C 1
ATOM 587 O O . ARG A 1 74 ? 6.377 -0.936 -29.561 1.00 86.06 74 ARG A O 1
ATOM 594 N N . LEU A 1 75 ? 7.800 -2.003 -28.192 1.00 79.25 75 LEU A N 1
ATOM 595 C CA . LEU A 1 75 ? 8.961 -1.180 -28.502 1.00 79.25 75 LEU A CA 1
ATOM 596 C C . LEU A 1 75 ? 9.813 -1.872 -29.566 1.00 79.25 75 LEU A C 1
ATOM 598 O O . LEU A 1 75 ? 10.197 -3.028 -29.407 1.00 79.25 75 LEU A O 1
ATOM 602 N N . SER A 1 76 ? 10.116 -1.142 -30.636 1.00 80.19 76 SER A N 1
ATOM 603 C CA . SER A 1 76 ? 11.025 -1.562 -31.701 1.00 80.19 76 SER A CA 1
ATOM 604 C C . SER A 1 76 ? 12.304 -0.724 -31.659 1.00 80.19 76 SER A C 1
ATOM 606 O O . SER A 1 76 ? 12.224 0.505 -31.676 1.00 80.19 76 SER A O 1
ATOM 608 N N . GLY A 1 77 ? 13.467 -1.379 -31.644 1.00 83.06 77 GLY A N 1
ATOM 609 C CA . GLY A 1 77 ? 14.786 -0.738 -31.684 1.00 83.06 77 GLY A CA 1
ATOM 610 C C . GLY A 1 77 ? 15.663 -1.043 -30.466 1.00 83.06 77 GLY A C 1
ATOM 611 O O . GLY A 1 77 ? 15.284 -1.806 -29.582 1.00 83.06 77 GLY A O 1
ATOM 612 N N . GLY A 1 78 ? 16.844 -0.422 -30.434 1.00 84.31 78 GLY A N 1
ATOM 613 C CA . GLY A 1 78 ? 17.868 -0.643 -29.411 1.00 84.31 78 GLY A CA 1
ATOM 614 C C . GLY A 1 78 ? 18.872 -1.749 -29.772 1.00 84.31 78 GLY A C 1
ATOM 615 O O . GLY A 1 78 ? 18.720 -2.417 -30.796 1.00 84.31 78 GLY A O 1
ATOM 616 N N . PRO A 1 79 ? 19.930 -1.913 -28.960 1.00 89.06 79 PRO A N 1
ATOM 617 C CA . PRO A 1 79 ? 20.895 -2.994 -29.121 1.00 89.06 79 PRO A CA 1
ATOM 618 C C . PRO A 1 79 ? 20.219 -4.379 -29.137 1.00 89.06 79 PRO A C 1
ATOM 620 O O . PRO A 1 79 ? 19.414 -4.671 -28.249 1.00 89.06 79 PRO A O 1
ATOM 623 N N . PRO A 1 80 ? 20.523 -5.242 -30.123 1.00 88.56 80 PRO A N 1
ATOM 624 C CA . PRO A 1 80 ? 19.878 -6.552 -30.264 1.00 88.56 80 PRO A CA 1
ATOM 625 C C . PRO A 1 80 ? 20.244 -7.529 -29.134 1.00 88.56 80 PRO A C 1
ATOM 627 O O . PRO A 1 80 ? 19.510 -8.473 -28.866 1.00 88.56 80 PRO A O 1
ATOM 630 N N . ASP A 1 81 ? 21.357 -7.279 -28.450 1.00 92.38 81 ASP A N 1
ATOM 631 C CA . ASP A 1 81 ? 21.941 -8.066 -27.364 1.00 92.38 81 ASP A CA 1
ATOM 632 C C . ASP A 1 81 ? 21.660 -7.465 -25.974 1.00 92.38 81 ASP A C 1
ATOM 634 O O . ASP A 1 81 ? 22.225 -7.915 -24.976 1.00 92.38 81 ASP A O 1
ATOM 638 N N . LEU A 1 82 ? 20.773 -6.463 -25.873 1.00 88.12 82 LEU A N 1
ATOM 639 C CA . LEU A 1 82 ? 20.533 -5.730 -24.623 1.00 88.12 82 LEU A CA 1
ATOM 640 C C . LEU A 1 82 ? 20.087 -6.645 -23.473 1.00 88.12 82 LEU A C 1
ATOM 642 O O . LEU A 1 82 ? 20.432 -6.400 -22.320 1.00 88.12 82 LEU A O 1
ATOM 646 N N . GLY A 1 83 ? 19.326 -7.700 -23.781 1.00 86.00 83 GLY A N 1
ATOM 647 C CA . GLY A 1 83 ? 18.890 -8.695 -22.798 1.00 86.00 83 GLY A CA 1
ATOM 648 C C . GLY A 1 83 ? 20.019 -9.621 -22.339 1.00 86.00 83 GLY A C 1
ATOM 649 O O . GLY A 1 83 ? 20.148 -9.892 -21.146 1.00 86.00 83 GLY A O 1
ATOM 650 N N . GLU A 1 84 ? 20.871 -10.069 -23.259 1.00 93.06 84 GLU A N 1
ATOM 651 C CA . GLU A 1 84 ? 21.980 -10.988 -22.969 1.00 93.06 84 GLU A CA 1
ATOM 652 C C . GLU A 1 84 ? 23.111 -10.278 -22.220 1.00 93.06 84 GLU A C 1
ATOM 654 O O . GLU A 1 84 ? 23.618 -10.779 -21.217 1.00 93.06 84 GLU A O 1
ATOM 659 N N . ARG A 1 85 ? 23.442 -9.056 -22.647 1.00 94.62 85 ARG A N 1
ATOM 660 C CA . ARG A 1 85 ? 24.542 -8.243 -22.110 1.00 94.62 85 ARG A CA 1
ATOM 661 C C . ARG A 1 85 ? 24.080 -7.140 -21.161 1.00 94.62 85 ARG A C 1
ATOM 663 O O . ARG A 1 85 ? 24.828 -6.205 -20.880 1.00 94.62 85 ARG A O 1
ATOM 670 N N . HIS A 1 86 ? 22.871 -7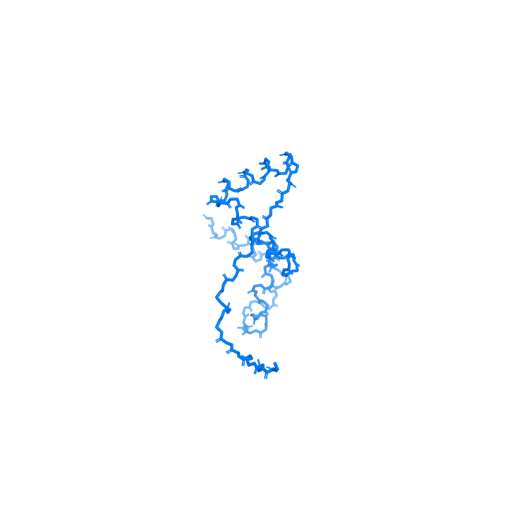.257 -20.605 1.00 91.25 86 HIS A N 1
ATOM 671 C CA . HIS A 1 86 ? 22.256 -6.252 -19.726 1.00 91.25 86 HIS A CA 1
ATOM 672 C C . HIS A 1 86 ? 23.192 -5.762 -18.608 1.00 91.25 86 HIS A C 1
ATOM 674 O O . HIS A 1 86 ? 23.208 -4.576 -18.285 1.00 91.25 86 HIS A O 1
ATOM 680 N N . ARG A 1 87 ? 24.006 -6.652 -18.024 1.00 93.06 87 ARG A N 1
ATOM 681 C CA . ARG A 1 87 ? 24.946 -6.305 -16.950 1.00 93.06 87 ARG A CA 1
ATOM 682 C C . ARG A 1 87 ? 26.028 -5.325 -17.404 1.00 93.06 87 ARG A C 1
ATOM 684 O O . ARG A 1 87 ? 26.353 -4.413 -16.651 1.00 93.06 87 ARG A O 1
ATOM 691 N N . GLU A 1 88 ? 26.592 -5.519 -18.590 1.00 94.38 88 GLU A N 1
ATOM 692 C CA . GLU A 1 88 ? 27.639 -4.647 -19.136 1.00 94.38 88 GLU A CA 1
ATOM 693 C C . GLU A 1 88 ? 27.072 -3.252 -19.402 1.00 94.38 88 GLU A C 1
ATOM 695 O O . GLU A 1 88 ? 27.571 -2.275 -18.848 1.00 94.38 88 GLU A O 1
ATOM 700 N N . TYR A 1 89 ? 25.936 -3.183 -20.103 1.00 92.81 89 TYR A N 1
ATOM 701 C CA . TYR A 1 89 ? 25.231 -1.926 -20.368 1.00 92.81 89 TYR A CA 1
ATOM 702 C C . TYR A 1 89 ? 24.854 -1.165 -19.089 1.00 92.81 89 TYR A C 1
ATOM 704 O O . TYR A 1 89 ? 24.986 0.057 -19.028 1.00 92.81 89 TYR A O 1
ATOM 712 N N . LEU A 1 90 ? 24.408 -1.869 -18.042 1.00 93.06 90 LEU A N 1
ATOM 713 C CA . LEU A 1 90 ? 24.092 -1.244 -16.755 1.00 93.06 90 LEU A CA 1
ATOM 714 C C . LEU A 1 90 ? 25.334 -0.677 -16.059 1.00 93.06 90 LEU A C 1
ATOM 716 O O . LEU A 1 90 ? 25.261 0.400 -15.468 1.00 93.06 90 LEU A O 1
ATOM 720 N N . LEU A 1 91 ? 26.465 -1.384 -16.107 1.00 94.50 91 LEU A N 1
ATOM 721 C CA . LEU A 1 91 ? 27.710 -0.923 -15.491 1.00 94.50 91 LEU A CA 1
ATOM 722 C C . LEU A 1 91 ? 28.288 0.297 -16.205 1.00 94.50 91 LEU A C 1
ATOM 724 O O . LEU A 1 91 ? 28.833 1.178 -15.539 1.00 94.50 91 LEU A O 1
ATOM 728 N N . ASP A 1 92 ? 28.174 0.354 -17.526 1.00 93.75 92 ASP A N 1
ATOM 729 C CA . ASP A 1 92 ? 28.618 1.505 -18.310 1.00 93.75 92 ASP A CA 1
ATOM 730 C C . ASP A 1 92 ? 27.723 2.716 -18.025 1.00 93.75 92 ASP A C 1
ATOM 732 O O . ASP A 1 92 ? 28.222 3.766 -17.634 1.00 93.75 92 ASP A O 1
ATOM 736 N N . LEU A 1 93 ? 26.396 2.535 -18.006 1.00 90.44 93 LEU A N 1
ATOM 737 C CA . LEU A 1 93 ? 25.446 3.601 -17.665 1.00 90.44 93 LEU A CA 1
ATOM 738 C C . LEU A 1 93 ? 25.651 4.185 -16.254 1.00 90.44 93 LEU A C 1
ATOM 740 O O . LEU A 1 93 ? 25.426 5.375 -16.029 1.00 90.44 93 LEU A O 1
ATOM 744 N N . ILE A 1 94 ? 26.022 3.352 -15.276 1.00 93.75 94 ILE A N 1
ATOM 745 C CA . ILE A 1 94 ? 26.304 3.802 -13.902 1.00 93.75 94 ILE A CA 1
ATOM 746 C C . ILE A 1 94 ? 27.638 4.552 -13.832 1.00 93.75 94 ILE A C 1
ATOM 748 O O . ILE A 1 94 ? 27.759 5.494 -13.047 1.00 93.75 94 ILE A O 1
ATOM 752 N N . ARG A 1 95 ? 28.632 4.139 -14.626 1.00 90.38 95 ARG A N 1
ATOM 753 C CA . ARG A 1 95 ? 29.939 4.802 -14.703 1.00 90.38 95 ARG A CA 1
ATOM 754 C C . ARG A 1 95 ? 29.843 6.159 -15.390 1.00 90.38 95 ARG A C 1
ATOM 756 O O . ARG A 1 95 ? 30.383 7.113 -14.848 1.00 90.38 95 ARG A O 1
ATOM 763 N N . ASP A 1 96 ? 29.077 6.257 -16.472 1.00 85.12 96 ASP A N 1
ATOM 764 C CA . ASP A 1 96 ? 28.872 7.496 -17.236 1.00 85.12 96 ASP A CA 1
ATOM 765 C C . ASP A 1 96 ? 28.027 8.546 -16.493 1.00 85.12 96 ASP A C 1
ATOM 767 O O . ASP A 1 96 ? 27.965 9.707 -16.890 1.00 85.12 96 ASP A O 1
ATOM 771 N N . ARG A 1 97 ? 27.344 8.151 -15.411 1.00 73.62 97 ARG A N 1
ATOM 772 C CA . ARG A 1 97 ? 26.540 9.040 -14.555 1.00 73.62 97 ARG A CA 1
ATOM 773 C C . ARG A 1 97 ? 27.295 9.628 -13.356 1.00 73.62 97 ARG A C 1
ATOM 775 O O . ARG A 1 97 ? 26.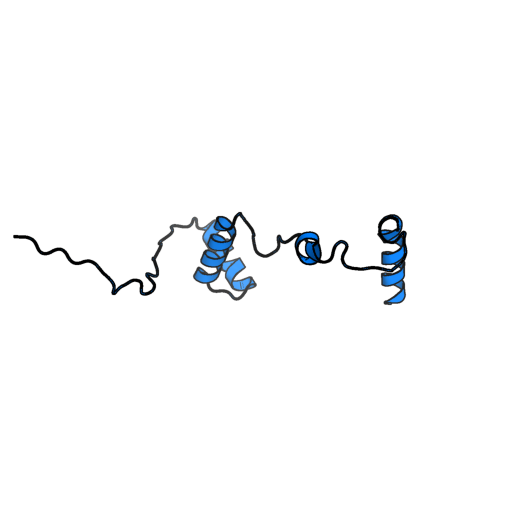664 10.325 -12.559 1.00 73.62 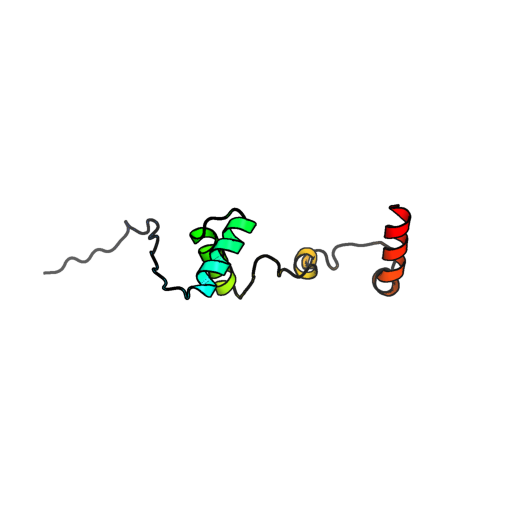97 ARG A O 1
ATOM 782 N N . ARG A 1 98 ? 28.584 9.325 -13.190 1.00 52.69 98 ARG A N 1
ATOM 783 C CA . ARG A 1 98 ? 29.459 9.935 -12.175 1.00 52.69 98 ARG A CA 1
ATOM 784 C C . ARG A 1 98 ? 30.309 11.037 -12.783 1.00 52.69 98 ARG A C 1
ATOM 786 O O . ARG A 1 98 ? 30.560 12.005 -12.035 1.00 52.69 98 ARG A O 1
#

Sequence (98 aa):
MRSPGLTDDGEASMAAQISLRLPEPLLKRLNQEARRRRLRRSDLVRQALEAFLDGGRILGTDRPYDRVRDLVGRLSGGPPDLGERHREY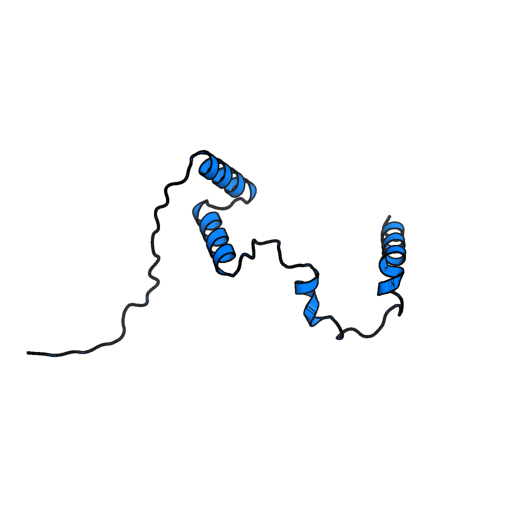LLDLIRDRR

Secondary structure (DSSP, 8-state):
--------S--S-----------HHHHHHHHHHHHHHT--HHHHHHHHHHHHHTTS--TT-S-TTTTTGGGTTT---S-TTTTTSHHHHHHHHHHTT-